Protein AF-A0A7X7FY26-F1 (afdb_monomer)

Mean predicted aligned error: 3.03 Å

Solvent-accessible surface area (backbone atoms only — not comparable to full-atom values): 7626 Å² total; per-residue (Å²): 130,62,66,67,62,52,42,50,53,33,51,51,43,35,73,77,36,63,68,44,32,18,49,32,25,47,51,39,15,57,48,26,51,77,70,67,38,52,72,59,16,40,51,24,33,54,56,23,64,76,35,65,81,31,88,82,67,76,46,66,42,54,42,38,40,52,41,12,52,50,28,45,75,69,67,39,52,69,60,13,47,55,31,23,56,45,19,40,68,77,30,62,89,44,52,75,45,24,41,54,28,31,52,50,46,14,50,55,26,48,76,64,68,37,54,70,60,14,43,53,26,22,46,58,36,36,76,64,74,47,82,64,14,58,59,23,47,55,48,45,55,51,47,68,76,53,67,94,117

Nearest PDB st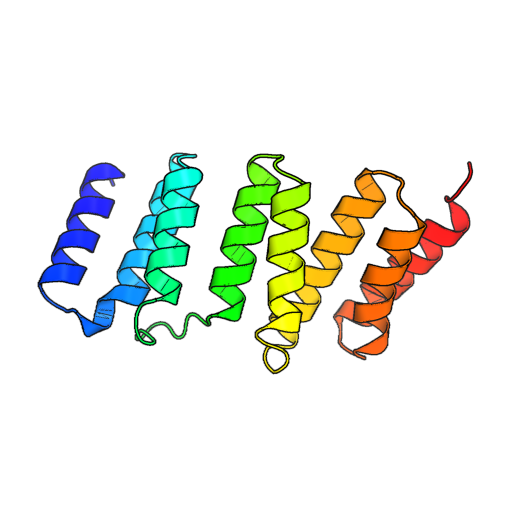ructures (foldseek):
  4i1a-assembly3_B  TM=7.927E-01  e=1.557E-03  Bacillus subtilis subsp. subtilis str. 168
  4i1a-assembly3_A  TM=7.234E-01  e=2.671E-03  Bacillus subtilis subsp. subtilis str. 168
  7dhg-assembly1_C  TM=7.514E-01  e=2.947E-03  Homo sapiens
  7kdt-assembly1_A  TM=7.807E-01  e=6.462E-03  Homo sapiens
  7x9r-assembly1_A  TM=5.268E-01  e=6.462E-03  Listeria monocytogenes

Foldseek 3Di:
DDLVVLLVVLVVCCVVPVLCQLVSLQVNLVSCVVVLVLVSNLVSLVVSLVGDDHPVRQDNLNSLLVNLVSCVVVVVLVSSLVSLVCNCVVCVVPVVSVLVSLCVQLVSCVVVLVLVRNLVSLVVNLVVPDPCVVVSVVVNVVSVVPNPD

Structure (mmCIF, N/CA/C/O backbone):
data_AF-A0A7X7FY26-F1
#
_entry.id   AF-A0A7X7FY26-F1
#
loop_
_atom_site.group_PDB
_atom_site.id
_atom_site.type_symbol
_atom_site.label_atom_id
_atom_site.label_alt_id
_atom_site.label_comp_id
_atom_site.label_asym_id
_atom_site.label_entity_id
_atom_site.label_seq_id
_atom_site.pdbx_PDB_ins_code
_atom_site.Cartn_x
_atom_site.Cartn_y
_atom_site.Cartn_z
_atom_site.occupancy
_atom_site.B_iso_or_equiv
_atom_site.auth_seq_id
_atom_site.auth_comp_id
_atom_site.auth_asym_id
_atom_site.auth_atom_id
_atom_site.pdbx_PDB_model_num
ATOM 1 N N . MET A 1 1 ? 16.889 14.647 -13.713 1.00 65.12 1 MET A N 1
ATOM 2 C CA . MET A 1 1 ? 16.853 13.503 -14.646 1.00 65.12 1 MET A CA 1
ATOM 3 C C . MET A 1 1 ? 15.467 13.476 -15.256 1.00 65.12 1 MET A C 1
ATOM 5 O O . MET A 1 1 ? 14.501 13.576 -14.515 1.00 65.12 1 MET A O 1
ATOM 9 N N . ASP A 1 2 ? 15.408 13.437 -16.577 1.00 92.44 2 ASP A N 1
ATOM 10 C CA . ASP A 1 2 ? 14.188 13.354 -17.381 1.00 92.44 2 ASP A CA 1
ATOM 11 C C . ASP A 1 2 ? 13.447 12.021 -17.086 1.00 92.44 2 ASP A C 1
ATOM 13 O O . ASP A 1 2 ? 14.098 10.969 -17.170 1.00 92.44 2 ASP A O 1
ATOM 17 N N . PRO A 1 3 ? 12.171 12.030 -16.637 1.00 93.94 3 PRO A N 1
ATOM 18 C CA . PRO A 1 3 ? 11.437 10.821 -16.244 1.00 93.94 3 PRO A CA 1
ATOM 19 C C . PRO A 1 3 ? 11.380 9.755 -17.343 1.00 93.94 3 PRO A C 1
ATOM 21 O O . PRO A 1 3 ? 11.567 8.570 -17.064 1.00 93.94 3 PRO A O 1
ATOM 24 N N . GLU A 1 4 ? 11.202 10.172 -18.590 1.00 94.19 4 GLU A N 1
ATOM 25 C CA . GLU A 1 4 ? 11.127 9.310 -19.762 1.00 94.19 4 GLU A CA 1
ATOM 26 C C . GLU A 1 4 ? 12.461 8.591 -19.993 1.00 94.19 4 GLU A C 1
ATOM 28 O O . GLU A 1 4 ? 12.490 7.366 -20.140 1.00 94.19 4 GLU A O 1
ATOM 33 N N . LYS A 1 5 ? 13.583 9.318 -19.896 1.00 96.38 5 LYS A N 1
ATOM 34 C CA . LYS A 1 5 ? 14.933 8.725 -19.978 1.00 96.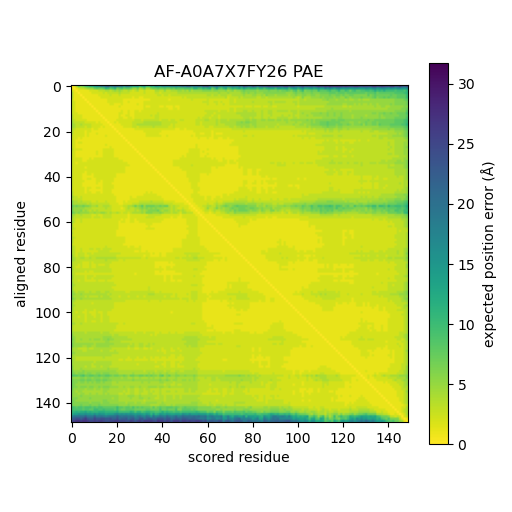38 5 LYS A CA 1
ATOM 35 C C . LYS A 1 5 ? 15.206 7.759 -18.829 1.00 96.38 5 LYS A C 1
ATOM 37 O O . LYS A 1 5 ? 15.883 6.747 -19.015 1.00 96.38 5 LYS A O 1
ATOM 42 N N . ALA A 1 6 ? 14.691 8.047 -17.631 1.00 96.62 6 ALA A N 1
ATOM 43 C CA . ALA A 1 6 ? 14.822 7.138 -16.495 1.00 96.62 6 ALA A CA 1
ATOM 44 C C . ALA A 1 6 ? 14.073 5.819 -16.750 1.00 96.62 6 ALA A C 1
ATOM 46 O O . ALA A 1 6 ? 14.628 4.745 -16.517 1.00 96.62 6 ALA A O 1
ATOM 47 N N . ILE A 1 7 ? 12.845 5.886 -17.273 1.00 97.94 7 ILE A N 1
ATOM 48 C CA . ILE A 1 7 ? 12.058 4.700 -17.641 1.00 97.94 7 ILE A CA 1
ATOM 49 C C . ILE A 1 7 ? 12.768 3.898 -18.736 1.00 97.94 7 ILE A C 1
ATOM 51 O O . ILE A 1 7 ? 12.880 2.679 -18.614 1.00 97.94 7 ILE A O 1
ATOM 55 N N . GLU A 1 8 ? 13.284 4.559 -19.772 1.00 97.56 8 GLU A N 1
ATOM 56 C CA . GLU A 1 8 ? 14.052 3.906 -20.838 1.00 97.56 8 GLU A CA 1
ATOM 57 C C . GLU A 1 8 ? 15.293 3.189 -20.286 1.00 97.56 8 GLU A C 1
ATOM 59 O O . GLU A 1 8 ? 15.529 2.020 -20.591 1.00 97.56 8 GLU A O 1
ATOM 64 N N . THR A 1 9 ? 16.027 3.839 -19.380 1.00 97.94 9 THR A N 1
ATOM 65 C CA . THR A 1 9 ? 17.191 3.241 -18.710 1.00 97.94 9 THR A CA 1
ATOM 66 C C . THR A 1 9 ? 16.807 1.962 -17.961 1.00 97.94 9 THR A C 1
ATOM 68 O O . THR A 1 9 ? 17.481 0.941 -18.092 1.00 97.94 9 THR A O 1
ATOM 71 N N . TYR A 1 10 ? 15.699 1.972 -17.212 1.00 98.00 10 TYR A N 1
ATOM 72 C CA . TYR A 1 10 ? 15.231 0.775 -16.509 1.00 98.00 10 TYR A CA 1
ATOM 73 C C . TYR A 1 10 ? 14.727 -0.317 -17.454 1.00 98.00 10 TYR A C 1
ATOM 75 O O . TYR A 1 10 ? 14.956 -1.493 -17.182 1.00 98.00 10 TYR A O 1
ATOM 83 N N . ARG A 1 11 ? 14.110 0.033 -18.587 1.00 97.75 11 ARG A N 1
ATOM 84 C CA . ARG A 1 11 ? 13.736 -0.948 -19.621 1.00 97.75 11 ARG A CA 1
ATOM 85 C C . ARG A 1 11 ? 14.963 -1.626 -20.231 1.00 97.75 11 ARG A C 1
ATOM 87 O O . ARG A 1 11 ? 14.952 -2.844 -20.393 1.00 97.75 11 ARG A O 1
ATOM 94 N N . ASN A 1 12 ? 16.036 -0.876 -20.474 1.00 97.88 12 ASN A N 1
ATOM 95 C CA . ASN A 1 12 ? 17.303 -1.437 -20.945 1.00 97.88 12 ASN A CA 1
ATOM 96 C C . ASN A 1 12 ? 17.933 -2.371 -19.899 1.00 97.88 12 ASN A C 1
ATOM 98 O O . ASN A 1 12 ? 18.430 -3.436 -20.258 1.00 97.88 12 ASN A O 1
ATOM 102 N N . ILE A 1 13 ? 17.840 -2.035 -18.605 1.00 96.62 13 ILE A N 1
ATOM 103 C CA . ILE A 1 13 ? 18.267 -2.929 -17.514 1.00 96.62 13 ILE A CA 1
ATOM 104 C C . ILE A 1 13 ? 17.454 -4.228 -17.516 1.00 96.62 13 ILE A C 1
ATOM 106 O O . ILE A 1 13 ? 18.038 -5.296 -17.388 1.00 96.62 13 ILE A O 1
ATOM 110 N N . ILE A 1 14 ? 16.132 -4.162 -17.700 1.00 97.06 14 ILE A N 1
ATOM 111 C CA . ILE A 1 14 ? 15.282 -5.363 -17.781 1.00 97.06 14 ILE A CA 1
ATOM 112 C C . ILE A 1 14 ? 15.708 -6.264 -18.949 1.00 97.06 14 ILE A C 1
ATOM 114 O O . ILE A 1 14 ? 15.703 -7.485 -18.804 1.00 97.06 14 ILE A O 1
ATOM 118 N N . ALA A 1 15 ? 16.058 -5.673 -20.095 1.00 97.00 15 ALA A N 1
ATOM 119 C CA . ALA A 1 15 ? 16.488 -6.414 -21.278 1.00 97.00 15 ALA A CA 1
ATOM 120 C C . ALA A 1 15 ? 17.877 -7.053 -21.104 1.00 97.00 15 ALA A C 1
ATOM 122 O O . ALA A 1 15 ? 18.076 -8.195 -21.509 1.00 97.00 15 ALA A O 1
ATOM 123 N N . ALA A 1 16 ? 18.823 -6.332 -20.496 1.00 97.56 16 ALA A N 1
ATOM 124 C CA . ALA A 1 16 ? 20.197 -6.798 -20.303 1.00 97.56 16 ALA A CA 1
ATOM 125 C C . ALA A 1 16 ? 20.363 -7.744 -19.099 1.00 97.56 16 ALA A C 1
ATOM 127 O O . ALA A 1 16 ? 21.201 -8.641 -19.134 1.00 97.56 16 ALA A O 1
ATOM 128 N N . SER A 1 17 ? 19.560 -7.551 -18.050 1.00 96.31 17 SER A N 1
ATOM 129 C CA . SER A 1 17 ? 19.672 -8.251 -16.766 1.00 96.31 17 SER A CA 1
ATOM 130 C C . SER A 1 17 ? 18.288 -8.688 -16.262 1.00 96.31 17 SER A C 1
ATOM 132 O O . SER A 1 17 ? 17.715 -8.035 -15.382 1.00 96.31 17 SER A O 1
ATOM 134 N N . PRO A 1 18 ? 17.724 -9.799 -16.777 1.00 94.00 18 PRO A N 1
ATOM 135 C CA . PRO A 1 18 ? 16.389 -10.275 -16.401 1.00 94.00 18 PRO A CA 1
ATOM 136 C C . PRO A 1 18 ? 16.192 -10.526 -14.897 1.00 94.00 18 PRO A C 1
ATOM 138 O O . PRO A 1 18 ? 15.076 -10.399 -14.398 1.00 94.00 18 PRO A O 1
ATOM 141 N N . GLN A 1 19 ? 17.257 -10.831 -14.153 1.00 94.38 19 GLN A N 1
ATOM 142 C CA . GLN A 1 19 ? 17.232 -10.987 -12.695 1.00 94.38 19 GLN A CA 1
ATOM 143 C C . GLN A 1 19 ? 16.914 -9.678 -11.954 1.00 94.38 19 GLN A C 1
ATOM 145 O O . GLN A 1 19 ? 16.303 -9.699 -10.891 1.00 94.38 19 GLN A O 1
ATOM 150 N N . LEU A 1 20 ? 17.240 -8.526 -12.550 1.00 96.56 20 LEU A N 1
ATOM 151 C CA . LEU A 1 20 ? 16.919 -7.203 -12.007 1.00 96.56 20 LEU A CA 1
ATOM 152 C C . LEU A 1 20 ? 15.512 -6.737 -12.396 1.00 96.56 20 LEU A C 1
ATOM 154 O O . LEU A 1 20 ? 15.127 -5.606 -12.087 1.00 96.56 20 LEU A O 1
ATOM 158 N N . ARG A 1 21 ? 14.726 -7.579 -13.083 1.00 97.69 21 ARG A N 1
ATOM 159 C CA . ARG A 1 21 ? 13.425 -7.192 -13.634 1.00 97.69 21 ARG A CA 1
ATOM 160 C C . ARG A 1 21 ? 12.493 -6.621 -12.573 1.00 97.69 21 ARG A C 1
ATOM 162 O O . ARG A 1 21 ? 11.928 -5.553 -12.795 1.00 97.69 21 ARG A O 1
ATOM 169 N N . ARG A 1 22 ? 12.357 -7.289 -11.422 1.00 98.12 22 ARG A N 1
ATOM 170 C CA . ARG A 1 22 ? 11.507 -6.802 -10.325 1.00 98.12 22 ARG A CA 1
ATOM 171 C C . ARG A 1 22 ? 11.967 -5.431 -9.831 1.00 98.12 22 ARG A C 1
ATOM 173 O O . ARG A 1 22 ? 11.156 -4.514 -9.743 1.00 98.12 22 ARG A O 1
ATOM 180 N N . ASP A 1 23 ? 13.258 -5.271 -9.555 1.00 97.88 23 ASP A N 1
ATOM 181 C CA . ASP A 1 23 ? 13.809 -4.026 -9.010 1.00 97.88 23 ASP A CA 1
ATOM 182 C C . ASP A 1 23 ? 13.659 -2.858 -9.991 1.00 97.88 23 ASP A C 1
ATOM 184 O O . ASP A 1 23 ? 13.311 -1.740 -9.605 1.00 97.88 23 ASP A O 1
ATOM 188 N N . ALA A 1 24 ? 13.889 -3.117 -11.279 1.00 98.25 24 ALA A N 1
ATOM 189 C CA . ALA A 1 24 ? 13.700 -2.138 -12.337 1.00 98.25 24 ALA A CA 1
ATOM 190 C C . ALA A 1 24 ? 12.221 -1.742 -12.481 1.00 98.25 24 ALA A C 1
ATOM 192 O O . ALA A 1 24 ? 11.924 -0.551 -12.567 1.00 98.25 24 ALA A O 1
ATOM 193 N N . LEU A 1 25 ? 11.288 -2.699 -12.426 1.00 98.69 25 LEU A N 1
ATOM 194 C CA . LEU A 1 25 ? 9.846 -2.427 -12.465 1.00 98.69 25 LEU A CA 1
ATOM 195 C C . LEU A 1 25 ? 9.376 -1.608 -11.254 1.00 98.69 25 LEU A C 1
ATOM 197 O O . LEU A 1 25 ? 8.641 -0.638 -11.425 1.00 98.69 25 LEU A O 1
ATOM 201 N N . VAL A 1 26 ? 9.879 -1.896 -10.048 1.00 98.56 26 VAL A N 1
ATOM 202 C CA . VAL A 1 26 ? 9.629 -1.065 -8.854 1.00 98.56 26 VAL A CA 1
ATOM 203 C C . VAL A 1 26 ? 10.096 0.373 -9.076 1.00 98.56 26 VAL A C 1
ATOM 205 O O . VAL A 1 26 ? 9.402 1.327 -8.717 1.00 98.56 26 VAL A O 1
ATOM 208 N N . ARG A 1 27 ? 11.280 0.560 -9.671 1.00 98.38 27 ARG A N 1
ATOM 209 C CA . ARG A 1 27 ? 11.811 1.898 -9.965 1.00 98.38 27 ARG A CA 1
ATOM 210 C C . ARG A 1 27 ? 10.994 2.615 -11.038 1.00 98.38 27 ARG A C 1
ATOM 212 O O . ARG A 1 27 ? 10.760 3.812 -10.886 1.00 98.38 27 ARG A O 1
ATOM 219 N N . ILE A 1 28 ? 10.516 1.902 -12.058 1.00 98.56 28 ILE A N 1
ATOM 220 C CA . ILE A 1 28 ? 9.586 2.432 -13.066 1.00 98.56 28 ILE A CA 1
ATOM 221 C C . ILE A 1 28 ? 8.283 2.897 -12.401 1.00 98.56 28 ILE A C 1
ATOM 223 O O . ILE A 1 28 ? 7.880 4.038 -12.623 1.00 98.56 28 ILE A O 1
ATOM 227 N N . GLY A 1 29 ? 7.682 2.090 -11.519 1.00 98.50 29 GLY A N 1
ATOM 228 C CA . GLY A 1 29 ? 6.482 2.479 -10.767 1.00 98.50 29 GLY A CA 1
ATOM 229 C C . GLY A 1 29 ? 6.685 3.771 -9.968 1.00 98.50 29 GLY A C 1
ATOM 230 O O . GLY A 1 29 ? 5.913 4.720 -10.100 1.00 98.50 29 GLY A O 1
ATOM 231 N N . LYS A 1 30 ? 7.813 3.891 -9.253 1.00 98.38 30 LYS A N 1
ATOM 232 C CA . LYS A 1 30 ? 8.187 5.123 -8.529 1.00 98.38 30 LYS A CA 1
ATOM 233 C C . LYS A 1 30 ? 8.379 6.333 -9.450 1.00 98.38 30 LYS A C 1
ATOM 235 O O . LYS A 1 30 ? 8.095 7.461 -9.042 1.00 98.38 30 LYS A O 1
ATOM 240 N N . VAL A 1 31 ? 8.882 6.140 -10.673 1.00 98.44 31 VAL A N 1
ATOM 241 C CA . VAL A 1 31 ? 8.992 7.225 -11.663 1.00 98.44 31 VAL A CA 1
ATOM 242 C C . VAL A 1 31 ? 7.597 7.661 -12.113 1.00 98.44 31 VAL A C 1
ATOM 244 O O . VAL A 1 31 ? 7.306 8.855 -12.045 1.00 98.44 31 VAL A O 1
ATOM 247 N N . HIS A 1 32 ? 6.720 6.717 -12.467 1.00 98.62 32 HIS A N 1
ATOM 248 C CA . HIS A 1 32 ? 5.335 7.003 -12.848 1.00 98.62 32 HIS A CA 1
ATOM 249 C C . HIS A 1 32 ? 4.552 7.714 -11.741 1.00 98.62 32 HIS A C 1
ATOM 251 O O . HIS A 1 32 ? 3.851 8.686 -12.026 1.00 98.62 32 HIS A O 1
ATOM 257 N N . ARG A 1 33 ? 4.762 7.343 -10.472 1.00 98.19 33 ARG A N 1
ATOM 258 C CA . ARG A 1 33 ? 4.181 8.044 -9.319 1.00 98.19 33 ARG A CA 1
ATOM 259 C C . ARG A 1 33 ? 4.534 9.529 -9.291 1.00 98.19 33 ARG A C 1
ATOM 261 O O . ARG A 1 33 ? 3.663 10.373 -9.094 1.00 98.19 33 ARG A O 1
ATOM 268 N N . ARG A 1 34 ? 5.809 9.874 -9.517 1.00 97.62 34 ARG A N 1
ATOM 269 C CA . ARG A 1 34 ? 6.265 11.280 -9.563 1.00 97.62 34 ARG A CA 1
ATOM 270 C C . ARG A 1 34 ? 5.647 12.052 -10.725 1.00 97.62 34 ARG A C 1
ATOM 272 O O . ARG A 1 34 ? 5.441 13.254 -10.606 1.00 97.62 34 ARG A O 1
ATOM 279 N N . MET A 1 35 ? 5.334 11.358 -11.815 1.00 97.75 35 MET A N 1
ATOM 280 C CA . MET A 1 35 ? 4.624 11.912 -12.969 1.00 97.75 35 MET A CA 1
ATOM 281 C C . MET A 1 35 ? 3.100 11.956 -12.772 1.00 97.75 35 MET A C 1
ATOM 283 O O . MET A 1 35 ? 2.402 12.456 -13.647 1.00 97.75 35 MET A O 1
ATOM 287 N N . LYS A 1 36 ? 2.573 11.428 -11.654 1.00 97.94 36 LYS A N 1
ATOM 288 C CA . LYS A 1 36 ? 1.135 11.209 -11.409 1.00 97.94 36 LYS A CA 1
ATOM 289 C C . LYS A 1 36 ? 0.463 10.297 -12.450 1.00 97.94 36 LYS A C 1
ATOM 291 O O . LYS A 1 36 ? -0.749 10.343 -12.636 1.00 97.94 36 LYS A O 1
ATOM 296 N N . ALA A 1 37 ? 1.245 9.451 -13.121 1.00 98.56 37 ALA A N 1
ATOM 297 C CA . ALA A 1 37 ? 0.768 8.461 -14.081 1.00 98.56 37 ALA A CA 1
ATOM 298 C C . ALA A 1 37 ? 0.358 7.175 -13.342 1.00 98.56 37 ALA A C 1
ATOM 300 O O . ALA A 1 37 ? 1.039 6.154 -13.419 1.00 98.56 37 ALA A O 1
ATOM 301 N N . TYR A 1 38 ? -0.725 7.251 -12.569 1.00 98.69 38 TYR A N 1
ATOM 302 C CA . TYR A 1 38 ? -1.084 6.229 -11.580 1.00 98.69 38 TYR A CA 1
ATOM 303 C C . TYR A 1 38 ? -1.446 4.863 -12.181 1.00 98.69 38 TYR A C 1
ATOM 305 O O . TYR A 1 38 ? -1.031 3.840 -11.643 1.00 98.69 38 TYR A O 1
ATOM 313 N N . ASP A 1 39 ? -2.116 4.818 -13.335 1.00 98.75 39 ASP A N 1
ATOM 314 C CA . ASP A 1 39 ? -2.396 3.544 -14.016 1.00 98.75 39 ASP A CA 1
ATOM 315 C C . ASP A 1 39 ? -1.101 2.830 -14.442 1.00 98.75 39 ASP A C 1
ATOM 317 O O . ASP A 1 39 ? -0.964 1.614 -14.306 1.00 98.75 39 ASP A O 1
ATOM 321 N N . ALA A 1 40 ? -0.108 3.595 -14.907 1.00 98.75 40 ALA A N 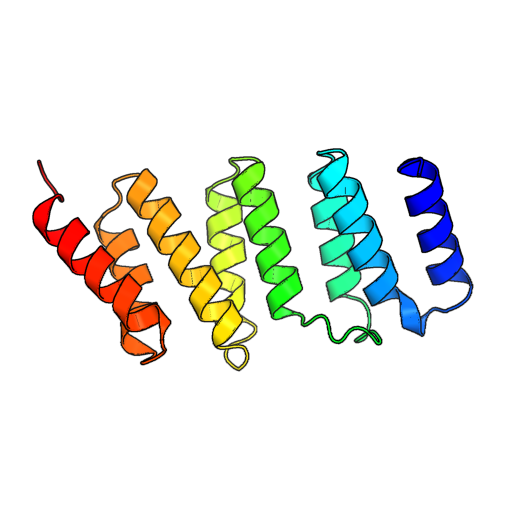1
ATOM 322 C CA . ALA A 1 40 ? 1.200 3.059 -15.275 1.00 98.75 40 ALA A CA 1
ATOM 323 C C . ALA A 1 40 ? 2.032 2.658 -14.043 1.00 98.75 40 ALA A C 1
ATOM 325 O O . ALA A 1 40 ? 2.798 1.696 -14.108 1.00 98.75 40 ALA A O 1
ATOM 326 N N . GLU A 1 41 ? 1.868 3.357 -12.914 1.00 98.75 41 GLU A N 1
ATOM 327 C CA . GLU A 1 41 ? 2.440 2.953 -11.625 1.00 98.75 41 GLU A CA 1
ATOM 328 C C . GLU A 1 41 ? 1.887 1.592 -11.182 1.00 98.75 41 GLU A C 1
ATOM 330 O O . GLU A 1 41 ? 2.675 0.681 -10.918 1.00 98.75 41 GLU A O 1
ATOM 335 N N . IL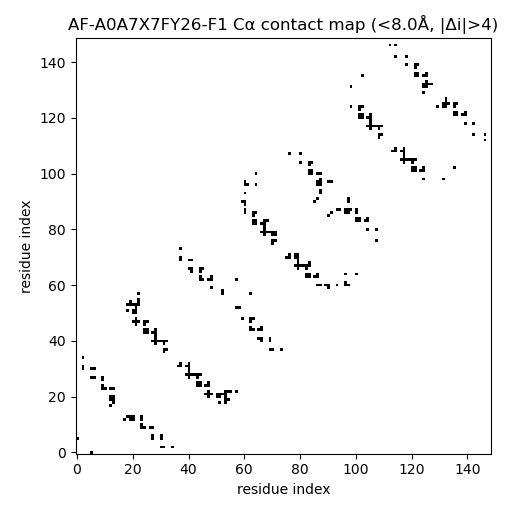E A 1 42 ? 0.558 1.432 -11.162 1.00 98.88 42 ILE A N 1
ATOM 336 C CA . ILE A 1 42 ? -0.101 0.167 -10.801 1.00 98.88 42 ILE A CA 1
ATOM 337 C C . ILE A 1 42 ? 0.393 -0.951 -11.710 1.00 98.88 42 ILE A C 1
ATOM 339 O O . ILE A 1 42 ? 0.849 -1.981 -11.215 1.00 98.88 42 ILE A O 1
ATOM 343 N N . LYS A 1 43 ? 0.396 -0.725 -13.030 1.00 98.81 43 LYS A N 1
ATOM 344 C CA . LYS A 1 43 ? 0.848 -1.734 -13.991 1.00 98.81 43 LYS A CA 1
ATOM 345 C C . LYS A 1 43 ? 2.295 -2.167 -13.745 1.00 98.81 43 LYS A C 1
ATOM 347 O O . LYS A 1 43 ? 2.603 -3.355 -13.810 1.00 98.81 43 LYS A O 1
ATOM 352 N N . ALA A 1 44 ? 3.181 -1.228 -13.415 1.00 98.81 44 ALA A N 1
ATOM 353 C CA . ALA A 1 44 ? 4.571 -1.541 -13.099 1.00 98.81 44 ALA A CA 1
ATOM 354 C C . ALA A 1 44 ? 4.705 -2.393 -11.823 1.00 98.81 44 ALA A C 1
ATOM 356 O O . ALA A 1 44 ? 5.516 -3.320 -11.796 1.00 98.81 44 ALA A O 1
ATOM 357 N N . TYR A 1 45 ? 3.913 -2.124 -10.780 1.00 98.81 45 TYR A N 1
ATOM 358 C CA . TYR A 1 45 ? 3.915 -2.944 -9.563 1.00 98.81 45 TYR A CA 1
ATOM 359 C C . TYR A 1 45 ? 3.262 -4.318 -9.768 1.00 98.81 45 TYR A C 1
ATOM 361 O O . TYR A 1 45 ? 3.761 -5.305 -9.228 1.00 98.81 45 TYR A O 1
ATOM 369 N N . GLU A 1 46 ? 2.209 -4.416 -10.582 1.00 98.75 46 GLU A N 1
ATOM 370 C CA . GLU A 1 46 ? 1.614 -5.697 -10.986 1.00 98.75 46 GLU A CA 1
ATOM 371 C C . GLU A 1 46 ? 2.619 -6.556 -11.758 1.00 98.75 46 GLU A C 1
ATOM 373 O O . GLU A 1 46 ? 2.816 -7.728 -11.436 1.00 98.75 46 GLU A O 1
ATOM 378 N N . ASP A 1 47 ? 3.322 -5.971 -12.727 1.00 98.56 47 ASP A N 1
ATOM 379 C CA . ASP A 1 47 ? 4.360 -6.678 -13.477 1.00 98.56 47 ASP A CA 1
ATOM 380 C C . ASP A 1 47 ? 5.538 -7.074 -12.562 1.00 98.56 47 ASP A C 1
ATOM 382 O O . ASP A 1 47 ? 6.144 -8.131 -12.754 1.00 98.56 47 ASP A O 1
ATOM 386 N N . ALA A 1 48 ? 5.854 -6.268 -11.538 1.00 98.56 48 ALA A N 1
ATOM 387 C CA . ALA A 1 48 ? 6.871 -6.594 -10.535 1.00 98.56 48 ALA A CA 1
ATOM 388 C C . ALA A 1 48 ? 6.455 -7.773 -9.637 1.00 98.56 48 ALA A C 1
ATOM 390 O O . ALA A 1 48 ? 7.306 -8.589 -9.276 1.00 98.56 48 ALA A O 1
ATOM 391 N N . LEU A 1 49 ? 5.163 -7.895 -9.306 1.00 97.75 49 LEU A N 1
ATOM 392 C CA . LEU A 1 49 ? 4.608 -9.034 -8.563 1.00 97.75 49 LEU A CA 1
ATOM 393 C C . LEU A 1 49 ? 4.734 -10.347 -9.342 1.00 97.75 49 LEU A C 1
ATOM 395 O O . LEU A 1 49 ? 4.975 -11.387 -8.733 1.00 97.75 49 LEU A O 1
ATOM 399 N N . GLN A 1 50 ? 4.607 -10.292 -10.672 1.00 97.56 50 GLN A N 1
ATOM 400 C CA . GLN A 1 50 ? 4.773 -11.453 -11.556 1.00 97.56 50 GLN A CA 1
ATOM 401 C C . GLN A 1 50 ? 6.244 -11.810 -11.822 1.00 97.56 50 GLN A C 1
ATOM 403 O O . GLN A 1 50 ? 6.541 -12.895 -12.318 1.00 97.56 50 GLN A O 1
ATOM 408 N N . ALA A 1 51 ? 7.183 -10.911 -11.513 1.00 97.00 51 ALA A N 1
ATOM 409 C CA . ALA A 1 51 ? 8.608 -11.175 -11.655 1.00 97.00 51 ALA A CA 1
ATOM 410 C C . ALA A 1 51 ? 9.155 -11.954 -10.440 1.00 97.00 51 ALA A C 1
ATOM 412 O O . ALA A 1 51 ? 8.687 -11.739 -9.314 1.00 97.00 51 ALA A O 1
ATOM 413 N N . PRO A 1 52 ? 10.190 -12.800 -10.623 1.00 95.25 52 PRO A N 1
ATOM 414 C CA . PRO A 1 52 ? 10.925 -13.393 -9.507 1.00 95.25 52 PRO A CA 1
ATOM 415 C C . PRO A 1 52 ? 11.434 -12.326 -8.522 1.00 95.25 52 PRO A C 1
ATOM 417 O O . PRO A 1 52 ? 11.609 -11.169 -8.921 1.00 95.25 52 PRO A O 1
ATOM 420 N N . PRO A 1 53 ? 11.679 -12.678 -7.247 1.00 93.94 53 PRO A N 1
ATOM 421 C CA . PRO A 1 53 ? 12.330 -11.780 -6.298 1.00 93.94 53 PRO A CA 1
ATOM 422 C C . PRO A 1 53 ? 13.610 -11.170 -6.883 1.00 93.94 53 PRO A C 1
ATOM 424 O O . PRO A 1 53 ? 14.430 -11.881 -7.458 1.00 93.94 53 PRO A O 1
ATOM 427 N N . GLY A 1 54 ? 13.737 -9.849 -6.755 1.00 90.75 54 GLY A N 1
ATOM 428 C CA . GLY A 1 54 ? 14.925 -9.097 -7.153 1.00 90.75 54 GLY A CA 1
ATOM 429 C C . GLY A 1 54 ? 15.942 -9.019 -6.018 1.00 90.75 54 GLY A C 1
ATOM 430 O O . GLY A 1 54 ? 15.770 -9.620 -4.957 1.00 90.75 54 GLY A O 1
ATOM 431 N N . GLU A 1 55 ? 16.983 -8.223 -6.216 1.00 93.69 55 GLU A N 1
ATOM 432 C CA . GLU A 1 55 ? 18.091 -8.074 -5.271 1.00 93.69 55 GLU A CA 1
ATOM 433 C C . GLU A 1 55 ? 17.768 -7.090 -4.139 1.00 93.69 55 GLU A C 1
ATOM 435 O O . GLU A 1 55 ? 18.374 -7.144 -3.072 1.00 93.69 55 GLU A O 1
ATOM 440 N N . THR A 1 56 ? 16.791 -6.196 -4.332 1.00 92.00 56 THR A N 1
ATOM 441 C CA . THR A 1 56 ? 16.470 -5.148 -3.343 1.00 92.00 56 THR A CA 1
ATOM 442 C C . THR A 1 56 ? 15.617 -5.631 -2.167 1.00 92.00 56 THR A C 1
ATOM 444 O O . THR A 1 56 ? 15.360 -4.859 -1.244 1.00 92.00 56 THR A O 1
ATOM 447 N N . GLY A 1 57 ? 15.156 -6.885 -2.187 1.00 93.12 57 GLY A N 1
ATOM 448 C CA . GLY A 1 57 ? 14.334 -7.459 -1.117 1.00 93.12 57 GLY A CA 1
ATOM 449 C C . GLY A 1 57 ? 12.888 -6.950 -1.068 1.00 93.12 57 GLY A C 1
ATOM 450 O O . GLY A 1 57 ? 12.193 -7.219 -0.089 1.00 93.12 57 GLY A O 1
ATOM 451 N N . VAL A 1 58 ? 12.413 -6.246 -2.107 1.00 96.50 58 VAL A N 1
ATOM 452 C CA . VAL A 1 58 ? 11.014 -5.794 -2.194 1.00 96.50 58 VAL A CA 1
ATOM 453 C C . VAL A 1 58 ? 10.074 -6.997 -2.167 1.00 96.50 58 VAL A C 1
ATOM 455 O O . VAL A 1 58 ? 10.110 -7.888 -3.030 1.00 96.50 58 VAL A O 1
ATOM 458 N N . LYS A 1 59 ? 9.209 -6.999 -1.155 1.00 97.44 59 LYS A N 1
ATOM 459 C CA . LYS A 1 59 ? 8.300 -8.102 -0.856 1.00 97.44 59 LYS A CA 1
ATOM 460 C C . LYS A 1 59 ? 7.010 -7.996 -1.661 1.00 97.44 59 LYS A C 1
ATOM 462 O O . LYS A 1 59 ? 6.567 -6.910 -2.023 1.00 97.44 59 LYS A O 1
ATOM 467 N N . ASN A 1 60 ? 6.340 -9.126 -1.870 1.00 98.38 60 ASN A N 1
ATOM 468 C CA . ASN A 1 60 ? 5.046 -9.127 -2.555 1.00 98.38 60 ASN A CA 1
ATOM 469 C C . ASN A 1 60 ? 3.971 -8.356 -1.758 1.00 98.38 60 ASN A C 1
ATOM 471 O O . ASN A 1 60 ? 3.162 -7.648 -2.349 1.00 98.38 60 ASN A O 1
ATOM 475 N N . ALA A 1 61 ? 4.008 -8.424 -0.421 1.00 98.56 61 ALA A N 1
ATOM 476 C CA . ALA A 1 61 ? 3.111 -7.654 0.444 1.00 98.56 61 ALA A CA 1
ATOM 477 C C . ALA A 1 61 ? 3.300 -6.134 0.302 1.00 98.56 61 ALA A C 1
ATOM 479 O O . ALA A 1 61 ? 2.319 -5.395 0.296 1.00 98.56 61 ALA A O 1
ATOM 480 N N . GLU A 1 62 ? 4.544 -5.678 0.123 1.00 98.56 62 GLU A N 1
ATOM 481 C CA . GLU A 1 62 ? 4.861 -4.272 -0.149 1.00 98.56 62 GLU A CA 1
ATOM 482 C C . GLU A 1 62 ? 4.280 -3.825 -1.491 1.00 98.56 62 GLU A C 1
ATOM 484 O O . GLU A 1 62 ? 3.593 -2.811 -1.552 1.00 98.56 62 GLU A O 1
ATOM 489 N N . LEU A 1 63 ? 4.499 -4.596 -2.559 1.00 98.69 63 LEU A N 1
ATOM 490 C CA . LEU A 1 63 ? 3.951 -4.284 -3.883 1.00 98.69 63 LEU A CA 1
ATOM 491 C C . LEU A 1 63 ? 2.419 -4.231 -3.869 1.00 98.69 63 LEU A C 1
ATOM 493 O O . LEU A 1 63 ? 1.829 -3.303 -4.417 1.00 98.69 63 LEU A O 1
ATOM 497 N N . GLN A 1 64 ? 1.774 -5.189 -3.199 1.00 98.75 64 GLN A N 1
ATOM 498 C CA . GLN A 1 64 ? 0.320 -5.212 -3.048 1.00 98.75 64 GLN A CA 1
ATOM 499 C C . GLN A 1 64 ? -0.195 -3.997 -2.261 1.00 98.75 64 GLN A C 1
ATOM 501 O O . GLN A 1 64 ? -1.216 -3.417 -2.631 1.00 98.75 64 GLN A O 1
ATOM 506 N N . PHE A 1 65 ? 0.521 -3.585 -1.209 1.00 98.88 65 PHE A N 1
ATOM 507 C CA . PHE A 1 65 ? 0.212 -2.368 -0.461 1.00 98.88 65 PHE A CA 1
ATOM 508 C C . PHE A 1 65 ? 0.375 -1.113 -1.330 1.00 98.88 65 PHE A C 1
ATOM 510 O O . PHE A 1 65 ? -0.484 -0.240 -1.297 1.00 98.88 65 PHE A O 1
ATOM 517 N N . LEU A 1 66 ? 1.439 -1.026 -2.136 1.00 98.81 66 LEU A N 1
ATOM 518 C CA . LEU A 1 66 ? 1.678 0.114 -3.027 1.00 98.81 66 LEU A CA 1
ATOM 519 C C . LEU A 1 66 ? 0.583 0.252 -4.093 1.00 98.81 66 LEU A C 1
ATOM 521 O O . LEU A 1 66 ? 0.153 1.365 -4.369 1.00 98.81 66 LEU A O 1
ATOM 525 N N . ILE A 1 67 ? 0.080 -0.859 -4.638 1.00 98.88 67 ILE A N 1
ATOM 526 C CA . ILE A 1 67 ? -1.076 -0.848 -5.551 1.00 98.88 67 ILE A CA 1
ATOM 527 C C . ILE A 1 67 ? -2.317 -0.269 -4.852 1.00 98.88 67 ILE A C 1
ATOM 529 O O . ILE A 1 67 ? -3.018 0.566 -5.425 1.00 98.88 67 ILE A O 1
ATOM 533 N N . ALA A 1 68 ? -2.581 -0.681 -3.610 1.00 98.81 68 ALA A N 1
ATOM 534 C CA . ALA A 1 68 ? -3.703 -0.170 -2.826 1.00 98.81 68 ALA A CA 1
ATOM 535 C C . ALA A 1 68 ? -3.574 1.330 -2.512 1.00 98.81 68 ALA A C 1
ATOM 537 O O . ALA A 1 68 ? -4.534 2.080 -2.684 1.00 98.81 68 ALA A O 1
ATOM 538 N N . ASP A 1 69 ? -2.376 1.771 -2.127 1.00 98.88 69 ASP A N 1
ATOM 539 C CA . ASP A 1 69 ? -2.053 3.179 -1.889 1.00 98.88 69 ASP A CA 1
ATOM 540 C C . ASP A 1 69 ? -2.225 4.025 -3.158 1.00 98.88 69 ASP A C 1
ATOM 542 O O . ASP A 1 69 ? -2.803 5.111 -3.101 1.00 98.88 69 ASP A O 1
ATOM 546 N N . THR A 1 70 ? -1.829 3.513 -4.327 1.00 98.88 70 THR A N 1
ATOM 547 C CA . THR A 1 70 ? -2.072 4.206 -5.597 1.00 98.88 70 THR A CA 1
ATOM 548 C C . THR A 1 70 ? -3.567 4.331 -5.899 1.00 98.88 70 THR A C 1
ATOM 550 O O . THR A 1 70 ? -4.014 5.422 -6.256 1.00 98.88 70 THR A O 1
ATOM 553 N N . TYR A 1 71 ? -4.372 3.280 -5.691 1.00 98.88 71 TYR A N 1
ATOM 554 C CA . TYR A 1 71 ? -5.832 3.392 -5.822 1.00 98.88 71 TYR A CA 1
ATOM 555 C C . TYR A 1 71 ? -6.430 4.427 -4.864 1.00 98.88 71 TYR A C 1
ATOM 557 O O . TYR A 1 71 ? -7.340 5.166 -5.246 1.00 98.88 71 TYR A O 1
ATOM 565 N N . GLU A 1 72 ? -5.914 4.515 -3.638 1.00 98.69 72 GLU A N 1
ATOM 566 C CA . GLU A 1 72 ? -6.370 5.503 -2.664 1.00 98.69 72 GLU A CA 1
ATOM 567 C C . GLU A 1 72 ? -6.049 6.935 -3.117 1.00 98.69 72 GLU A C 1
ATOM 569 O O . GLU A 1 72 ? -6.911 7.809 -3.053 1.00 98.69 72 GLU A O 1
ATOM 574 N N . ILE A 1 73 ? -4.848 7.170 -3.655 1.00 98.44 73 ILE A N 1
ATOM 575 C CA . ILE A 1 73 ? -4.434 8.469 -4.216 1.00 98.44 73 ILE A CA 1
ATOM 576 C C . ILE A 1 73 ? -5.302 8.877 -5.408 1.00 98.44 73 ILE A C 1
ATOM 578 O O . ILE A 1 73 ? -5.604 10.058 -5.577 1.00 98.44 73 ILE A O 1
ATOM 582 N N . MET A 1 74 ? -5.739 7.908 -6.212 1.00 98.44 74 MET A N 1
ATOM 583 C CA . MET A 1 74 ? -6.687 8.124 -7.308 1.00 98.44 74 MET A CA 1
ATOM 584 C C . MET A 1 74 ? -8.127 8.369 -6.827 1.00 98.44 74 MET A C 1
ATOM 586 O O . MET A 1 74 ? -9.020 8.544 -7.654 1.00 98.44 74 MET A O 1
ATOM 590 N N . ASN A 1 75 ? -8.377 8.357 -5.513 1.00 97.88 75 ASN A N 1
ATOM 591 C CA . ASN A 1 75 ? -9.707 8.420 -4.906 1.00 97.88 75 ASN A CA 1
ATOM 592 C C . ASN A 1 75 ? -10.633 7.260 -5.343 1.00 97.88 75 ASN A C 1
ATOM 594 O O . ASN A 1 75 ? -11.858 7.352 -5.261 1.00 97.88 75 ASN A O 1
ATOM 598 N N . LEU A 1 76 ? -10.055 6.138 -5.789 1.00 98.44 76 LEU A N 1
ATOM 599 C CA . LEU A 1 76 ? -10.767 4.914 -6.168 1.00 98.44 76 LEU A CA 1
ATOM 600 C C . LEU A 1 76 ? -10.928 4.018 -4.940 1.00 98.44 76 LEU A C 1
ATOM 602 O O . LEU A 1 76 ? -10.326 2.952 -4.817 1.00 98.44 76 LEU A O 1
ATOM 606 N N . ARG A 1 77 ? -11.743 4.497 -4.005 1.00 97.25 77 ARG A N 1
ATOM 607 C CA . ARG A 1 77 ? -11.847 3.987 -2.635 1.00 97.25 77 ARG A CA 1
ATOM 608 C C . ARG A 1 77 ? -12.153 2.496 -2.529 1.00 97.25 77 ARG A C 1
ATOM 610 O O . ARG A 1 77 ? -11.477 1.801 -1.779 1.00 97.25 77 ARG A O 1
ATOM 617 N N . ASP A 1 78 ? -13.116 2.003 -3.301 1.00 98.19 78 ASP A N 1
ATOM 618 C CA . ASP A 1 78 ? -13.505 0.589 -3.258 1.00 98.19 78 ASP A CA 1
ATOM 619 C C . ASP A 1 78 ? -12.357 -0.317 -3.721 1.00 98.19 78 ASP A C 1
ATOM 621 O O . ASP A 1 78 ? -12.055 -1.325 -3.082 1.00 98.19 78 ASP A O 1
ATOM 625 N N . LYS A 1 79 ? -11.636 0.099 -4.772 1.00 98.62 79 LYS A N 1
ATOM 626 C CA . LYS A 1 79 ? -10.445 -0.612 -5.257 1.00 98.62 79 LYS A CA 1
ATOM 627 C C . LYS A 1 79 ? -9.302 -0.558 -4.249 1.00 98.62 79 LYS A C 1
ATOM 629 O O . LYS A 1 79 ? -8.607 -1.554 -4.065 1.00 98.62 79 LYS A O 1
ATOM 634 N N . ALA A 1 80 ? -9.116 0.583 -3.584 1.00 98.81 80 ALA A N 1
ATOM 635 C CA . ALA A 1 80 ? -8.114 0.734 -2.536 1.00 98.81 80 ALA A CA 1
ATOM 636 C C . ALA A 1 80 ? -8.394 -0.220 -1.370 1.00 98.81 80 ALA A C 1
ATOM 638 O O . ALA A 1 80 ? -7.507 -0.967 -0.969 1.00 98.81 80 ALA A O 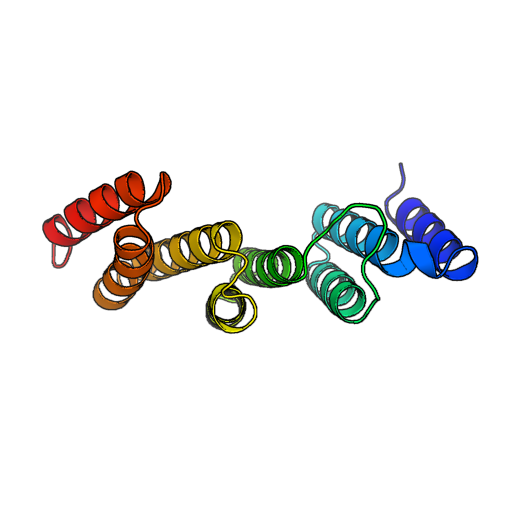1
ATOM 639 N N . LEU A 1 81 ? -9.635 -0.256 -0.872 1.00 98.81 81 LEU A N 1
ATOM 640 C CA . LEU A 1 81 ? -10.054 -1.169 0.193 1.00 98.81 81 LEU A CA 1
ATOM 641 C C . LEU A 1 81 ? -9.837 -2.633 -0.203 1.00 98.81 81 LEU A C 1
ATOM 643 O O . LEU A 1 81 ? -9.205 -3.373 0.549 1.00 98.81 81 LEU A O 1
ATOM 647 N N . GLU A 1 82 ? -10.292 -3.041 -1.392 1.00 98.62 82 GLU A N 1
ATOM 648 C CA . GLU A 1 82 ? -10.077 -4.400 -1.905 1.00 98.62 82 GLU A CA 1
ATOM 649 C C . GLU A 1 82 ? -8.580 -4.753 -1.943 1.00 98.62 82 GLU A C 1
ATOM 651 O O . GLU A 1 82 ? -8.161 -5.808 -1.461 1.00 98.62 82 GLU A O 1
ATOM 656 N N . ALA A 1 83 ? -7.755 -3.855 -2.482 1.00 98.56 83 ALA A N 1
ATOM 657 C CA . ALA A 1 83 ? -6.321 -4.066 -2.608 1.00 98.56 83 ALA A CA 1
ATOM 658 C C . ALA A 1 83 ? -5.595 -4.073 -1.251 1.00 98.56 83 ALA A C 1
ATOM 660 O O . ALA A 1 83 ? -4.672 -4.872 -1.080 1.00 98.56 83 ALA A O 1
ATOM 661 N N . TYR A 1 84 ? -6.014 -3.252 -0.281 1.00 98.88 84 TYR A N 1
ATOM 662 C CA . TYR A 1 84 ? -5.469 -3.281 1.077 1.00 98.88 84 TYR A CA 1
ATOM 663 C C . TYR A 1 84 ? -5.831 -4.585 1.790 1.00 98.88 84 TYR A C 1
ATOM 665 O O . TYR A 1 84 ? -4.951 -5.200 2.386 1.00 98.88 84 TYR A O 1
ATOM 673 N N . PHE A 1 85 ? -7.076 -5.064 1.689 1.00 98.62 85 PHE A N 1
ATOM 674 C CA . PHE A 1 85 ? -7.479 -6.338 2.301 1.00 98.62 85 PHE A CA 1
ATOM 675 C C . PHE A 1 85 ? -6.737 -7.548 1.719 1.00 98.62 85 PHE A C 1
ATOM 677 O O . PHE A 1 85 ? -6.494 -8.519 2.439 1.00 98.62 85 PHE A O 1
ATOM 684 N N . LYS A 1 86 ? -6.300 -7.485 0.454 1.00 98.69 86 LYS A N 1
ATOM 685 C CA . LYS A 1 86 ? -5.442 -8.523 -0.142 1.00 98.69 86 LYS A CA 1
ATOM 686 C C . LYS A 1 86 ? -4.090 -8.662 0.561 1.00 98.69 86 LYS A C 1
ATOM 688 O O . LYS A 1 86 ? -3.535 -9.754 0.535 1.00 98.69 86 LYS A O 1
ATOM 693 N N . VAL A 1 87 ? -3.559 -7.616 1.199 1.00 98.75 87 VAL A N 1
ATOM 694 C CA . VAL A 1 87 ? -2.235 -7.660 1.847 1.00 98.75 87 VAL A CA 1
ATOM 695 C C . VAL A 1 87 ? -2.185 -8.699 2.981 1.00 98.75 87 VAL A C 1
ATOM 697 O O . VAL A 1 87 ? -1.431 -9.663 2.844 1.00 98.75 87 VAL A O 1
ATOM 700 N N . PRO A 1 88 ? -2.983 -8.586 4.064 1.00 98.12 88 PRO A N 1
ATOM 701 C CA . PRO A 1 88 ? -2.985 -9.583 5.135 1.00 98.12 88 PRO A CA 1
ATOM 702 C C . PRO A 1 88 ? -3.594 -10.925 4.704 1.00 98.12 88 PRO A C 1
ATOM 704 O O . PRO A 1 88 ? -3.286 -11.945 5.313 1.00 98.12 88 PRO A O 1
ATOM 707 N N . TYR A 1 89 ? -4.446 -10.944 3.672 1.00 98.31 89 TYR A N 1
ATOM 708 C CA . TYR A 1 89 ? -5.052 -12.176 3.162 1.00 98.31 89 TYR A CA 1
ATOM 709 C C . TYR A 1 89 ? -4.052 -13.050 2.391 1.00 98.31 89 TYR A C 1
ATOM 711 O O . TYR A 1 89 ? -3.965 -14.250 2.635 1.00 98.31 89 TYR A O 1
ATOM 719 N N . LEU A 1 90 ? -3.290 -12.457 1.467 1.00 98.25 90 LEU A N 1
ATOM 720 C CA . LEU A 1 90 ? -2.337 -13.185 0.623 1.00 98.25 90 LEU A CA 1
ATOM 721 C C . LEU A 1 90 ? -0.980 -13.388 1.301 1.00 98.25 90 LEU A C 1
ATOM 723 O O . LEU A 1 90 ? -0.270 -14.336 0.971 1.00 98.25 90 LEU A O 1
ATOM 727 N N . TYR A 1 91 ? -0.606 -12.499 2.223 1.00 98.12 91 TYR A N 1
ATOM 728 C CA . TYR A 1 91 ? 0.712 -12.499 2.857 1.00 98.12 91 TYR A CA 1
ATOM 729 C C . TYR A 1 91 ? 0.604 -12.437 4.389 1.00 98.12 91 TYR A C 1
ATOM 731 O O . TYR A 1 91 ? 1.129 -11.507 5.005 1.00 98.12 91 TYR A O 1
ATOM 739 N N . PRO A 1 92 ? -0.061 -13.414 5.035 1.00 97.44 92 PRO A N 1
ATOM 740 C CA . PRO A 1 92 ? -0.282 -13.400 6.483 1.00 97.44 92 PRO A CA 1
ATOM 741 C C . PRO A 1 92 ? 1.019 -13.432 7.302 1.00 97.44 92 PRO A C 1
ATOM 743 O O . PRO A 1 92 ? 1.039 -12.970 8.437 1.00 97.44 92 PRO A O 1
ATOM 746 N N . GLN A 1 93 ? 2.117 -13.936 6.730 1.00 96.88 93 GLN A N 1
ATOM 747 C CA . GLN A 1 93 ? 3.448 -13.931 7.345 1.00 96.88 93 GLN A CA 1
ATOM 748 C C . GLN A 1 93 ? 4.119 -12.546 7.349 1.00 96.88 93 GLN A C 1
ATOM 750 O O . GLN A 1 93 ? 5.095 -12.331 8.061 1.00 96.88 93 GLN A O 1
ATOM 755 N N . GLU A 1 94 ? 3.625 -11.605 6.541 1.00 97.62 94 GLU A N 1
ATOM 756 C CA . GLU A 1 94 ? 4.158 -10.248 6.412 1.00 97.62 94 GLU A CA 1
ATOM 757 C C . GLU A 1 94 ? 3.399 -9.274 7.320 1.00 97.62 94 GLU A C 1
ATOM 759 O O . GLU A 1 94 ? 2.827 -8.277 6.872 1.00 97.62 94 GLU A O 1
ATOM 764 N N . THR A 1 95 ? 3.406 -9.576 8.622 1.00 97.00 95 THR A N 1
ATOM 765 C CA . THR A 1 95 ? 2.637 -8.893 9.673 1.00 97.00 95 THR A CA 1
ATOM 766 C C . THR A 1 95 ? 2.709 -7.371 9.569 1.00 97.00 95 THR A C 1
ATOM 768 O O . THR A 1 95 ? 1.672 -6.715 9.561 1.00 97.00 95 THR A O 1
ATOM 771 N N . SER A 1 96 ? 3.903 -6.792 9.403 1.00 98.00 96 SER A N 1
ATOM 772 C CA . SER A 1 96 ? 4.085 -5.335 9.317 1.00 98.00 96 SER A CA 1
ATOM 773 C C . SER A 1 96 ? 3.342 -4.695 8.137 1.00 98.00 96 SER A C 1
ATOM 775 O O . SER A 1 96 ? 2.873 -3.564 8.241 1.00 98.00 96 SER A O 1
ATOM 777 N N . TRP A 1 97 ? 3.207 -5.398 7.008 1.00 98.44 97 TRP A N 1
ATOM 778 C CA . TRP A 1 97 ? 2.429 -4.911 5.865 1.00 98.44 97 TRP A CA 1
ATOM 779 C C . TRP A 1 97 ? 0.927 -5.081 6.087 1.00 98.44 97 TRP A C 1
ATOM 781 O O . TRP A 1 97 ? 0.161 -4.185 5.733 1.00 98.44 97 TRP A O 1
ATOM 791 N N . GLY A 1 98 ? 0.511 -6.173 6.735 1.00 98.50 98 GLY A N 1
ATOM 792 C CA . GLY A 1 98 ? -0.874 -6.370 7.170 1.00 98.50 98 GLY A CA 1
ATOM 793 C C . GLY A 1 98 ? -1.347 -5.281 8.138 1.00 98.50 98 GLY A C 1
ATOM 794 O O . GLY A 1 98 ? -2.418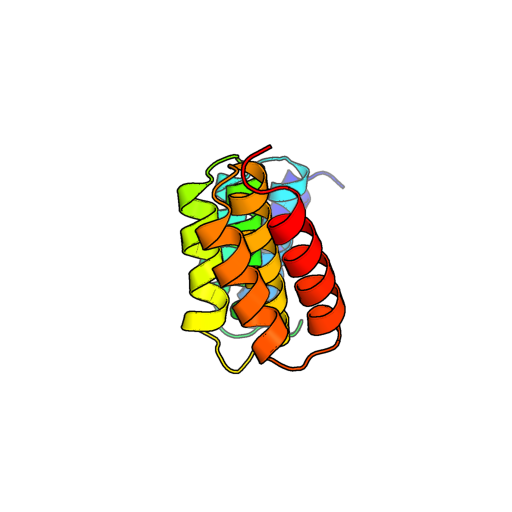 -4.713 7.938 1.00 98.50 98 GLY A O 1
ATOM 795 N N . VAL A 1 99 ? -0.516 -4.921 9.123 1.00 98.62 99 VAL A N 1
ATOM 796 C CA . VAL A 1 99 ? -0.770 -3.815 10.065 1.00 98.62 99 VAL A CA 1
ATOM 797 C C . VAL A 1 99 ? -0.982 -2.505 9.314 1.00 98.62 99 VAL A C 1
ATOM 799 O O . VAL A 1 99 ? -2.021 -1.864 9.471 1.00 98.62 99 VAL A O 1
ATOM 802 N N . LYS A 1 100 ? -0.038 -2.127 8.438 1.00 98.75 100 LYS A N 1
ATOM 803 C CA . LYS A 1 100 ? -0.152 -0.903 7.629 1.00 98.75 100 LYS A CA 1
ATOM 804 C C . LYS A 1 100 ? -1.435 -0.892 6.800 1.00 98.75 100 LYS A C 1
ATOM 806 O O . LYS A 1 100 ? -2.114 0.131 6.754 1.00 98.75 100 LYS A O 1
ATOM 811 N N . ALA A 1 101 ? -1.780 -2.014 6.168 1.00 98.81 101 ALA A N 1
ATOM 812 C CA . ALA A 1 101 ? -2.990 -2.134 5.364 1.00 98.81 101 ALA A CA 1
ATOM 813 C C . ALA A 1 101 ? -4.260 -1.940 6.206 1.00 98.81 101 ALA A C 1
ATOM 815 O O . ALA A 1 101 ? -5.102 -1.120 5.846 1.00 98.81 101 ALA A O 1
ATOM 816 N N . TYR A 1 102 ? -4.382 -2.613 7.355 1.00 98.81 102 TYR A N 1
ATOM 817 C CA . TYR A 1 102 ? -5.546 -2.447 8.230 1.00 98.81 102 TYR A CA 1
ATOM 818 C C . TYR A 1 102 ? -5.666 -1.031 8.804 1.00 98.81 102 TYR A C 1
ATOM 820 O O . TYR A 1 102 ? -6.776 -0.508 8.877 1.00 98.81 102 TYR A O 1
ATOM 828 N N . LEU A 1 103 ? -4.554 -0.364 9.133 1.00 98.75 103 LEU A N 1
ATOM 829 C CA . LEU A 1 103 ? -4.587 1.040 9.555 1.00 98.75 103 LEU A CA 1
ATOM 830 C C . LEU A 1 103 ? -5.121 1.965 8.450 1.00 98.75 103 LEU A C 1
ATOM 832 O O . LEU A 1 103 ? -5.913 2.865 8.743 1.00 98.75 103 LEU A O 1
ATOM 836 N N . ARG A 1 104 ? -4.734 1.738 7.184 1.00 98.75 104 ARG A N 1
ATOM 837 C CA . ARG A 1 104 ? -5.291 2.484 6.040 1.00 98.75 104 ARG A CA 1
ATOM 838 C C . ARG A 1 104 ? -6.772 2.192 5.848 1.00 98.75 104 ARG A C 1
ATOM 840 O O . ARG A 1 104 ? -7.545 3.135 5.735 1.00 98.75 104 ARG A O 1
ATOM 847 N N . VAL A 1 105 ? -7.183 0.926 5.895 1.00 98.81 105 VAL A N 1
ATOM 848 C CA . VAL A 1 105 ? -8.600 0.525 5.828 1.00 98.81 105 VAL A CA 1
ATOM 849 C C . VAL A 1 105 ? -9.420 1.225 6.914 1.00 98.81 105 VAL A C 1
ATOM 851 O O . VAL A 1 105 ? -10.442 1.837 6.605 1.00 98.81 105 VAL A O 1
ATOM 854 N N . GLY A 1 106 ? -8.956 1.190 8.167 1.00 98.25 106 GLY A N 1
ATOM 855 C CA . GLY A 1 106 ? -9.613 1.868 9.283 1.00 98.25 106 GLY A CA 1
ATOM 856 C C . GLY A 1 106 ? -9.762 3.362 9.022 1.00 98.25 106 GLY A C 1
ATOM 857 O O . GLY A 1 106 ? -10.859 3.899 9.154 1.00 98.25 106 GLY A O 1
ATOM 858 N N . LYS A 1 107 ? -8.700 4.016 8.532 1.00 98.12 107 LYS A N 1
ATOM 859 C CA . LYS A 1 107 ? -8.738 5.448 8.216 1.00 98.12 107 LYS A CA 1
ATOM 860 C C . LYS A 1 107 ? -9.680 5.776 7.057 1.00 98.12 107 LYS A C 1
ATOM 862 O O . LYS A 1 107 ? -10.359 6.800 7.094 1.00 98.12 107 LYS A O 1
ATOM 867 N N . ILE A 1 108 ? -9.737 4.925 6.034 1.00 98.31 108 ILE A N 1
ATOM 868 C CA . ILE A 1 108 ? -10.636 5.102 4.891 1.00 98.31 108 ILE A CA 1
ATOM 869 C C . ILE A 1 108 ? -12.092 5.068 5.355 1.00 98.31 108 ILE A C 1
ATOM 871 O O . ILE A 1 108 ? -12.837 5.971 4.969 1.00 98.31 108 ILE A O 1
ATOM 875 N N . TYR A 1 109 ? -12.473 4.079 6.173 1.00 97.81 109 TYR A N 1
ATOM 876 C CA . TYR A 1 109 ? -13.827 3.954 6.720 1.00 97.81 109 TYR A CA 1
ATOM 877 C C . TYR A 1 109 ? -14.157 5.048 7.733 1.00 97.81 109 TYR A C 1
ATOM 879 O O . TYR A 1 109 ? -15.258 5.585 7.713 1.00 97.81 109 TYR A O 1
ATOM 887 N N . GLU A 1 110 ? -13.192 5.456 8.556 1.00 95.69 110 GLU A N 1
ATOM 888 C CA . GLU A 1 110 ? -13.339 6.602 9.454 1.00 95.69 110 GLU A CA 1
ATOM 889 C C . GLU A 1 110 ? -13.662 7.882 8.668 1.00 95.69 110 GLU A C 1
ATOM 891 O O . GLU A 1 110 ? -14.601 8.596 8.995 1.00 95.69 110 GLU A O 1
ATOM 896 N N . ASN A 1 111 ? -12.958 8.124 7.559 1.00 95.06 111 ASN A N 1
ATOM 897 C CA . ASN A 1 111 ? -13.244 9.234 6.646 1.00 95.06 111 ASN A CA 1
ATOM 898 C C . ASN A 1 111 ? -14.573 9.062 5.868 1.00 95.06 111 ASN A C 1
ATOM 900 O O . ASN A 1 111 ? -14.921 9.938 5.078 1.00 95.06 111 ASN A O 1
ATOM 904 N N . GLN A 1 112 ? -15.251 7.912 5.959 1.00 94.62 112 GLN A N 1
ATOM 905 C CA . GLN A 1 112 ? -16.623 7.697 5.455 1.00 94.62 112 GLN A CA 1
ATOM 906 C C . GLN A 1 112 ? -17.669 7.838 6.549 1.00 94.62 112 GLN A C 1
ATOM 908 O O . GLN A 1 112 ? -18.849 7.707 6.244 1.00 94.62 112 GLN A O 1
ATOM 913 N N . GLU A 1 113 ? -17.241 8.015 7.800 1.00 94.50 113 GLU A N 1
ATOM 914 C CA . GLU A 1 113 ? -18.101 7.864 8.972 1.00 94.50 113 GLU A CA 1
ATOM 915 C C . GLU A 1 113 ? -18.740 6.460 9.054 1.00 94.50 113 GLU A C 1
ATOM 917 O O . GLU A 1 113 ? -19.729 6.242 9.752 1.00 94.50 113 GLU A O 1
ATOM 922 N N . ASP A 1 114 ? -18.143 5.462 8.384 1.00 95.75 114 ASP A N 1
ATOM 923 C CA . ASP A 1 114 ? -18.504 4.050 8.526 1.00 95.75 114 ASP A CA 1
ATOM 924 C C . ASP A 1 114 ? -17.795 3.494 9.768 1.00 95.75 114 ASP A C 1
ATOM 926 O O . ASP A 1 114 ? -16.803 2.758 9.714 1.00 95.75 114 ASP A O 1
ATOM 930 N N . TRP A 1 115 ? -18.278 3.948 10.926 1.00 95.69 115 TRP A N 1
ATOM 931 C CA . TRP A 1 115 ? -17.652 3.711 12.222 1.00 95.69 115 TRP A CA 1
ATOM 932 C C . TRP A 1 115 ? -17.535 2.222 12.563 1.00 95.69 115 TRP A C 1
ATOM 934 O O . TRP A 1 115 ? -16.543 1.817 13.163 1.00 95.69 115 TRP A O 1
ATOM 944 N N . ASP A 1 116 ? -18.505 1.398 12.154 1.00 96.00 116 ASP A N 1
ATOM 945 C CA . ASP A 1 116 ? -18.487 -0.052 12.392 1.00 96.00 116 ASP A CA 1
ATOM 946 C C . ASP A 1 116 ? -17.306 -0.726 11.690 1.00 96.00 116 ASP A C 1
ATOM 948 O O . ASP A 1 116 ? -16.569 -1.524 12.285 1.00 96.00 116 ASP A O 1
ATOM 952 N N . LYS A 1 117 ? -17.088 -0.386 10.416 1.00 97.00 117 LYS A N 1
ATOM 953 C CA . LYS A 1 117 ? -15.978 -0.957 9.653 1.00 97.00 117 LYS A CA 1
ATOM 954 C C . LYS A 1 117 ? -14.636 -0.360 10.059 1.00 97.00 117 LYS A C 1
ATOM 956 O O . LYS A 1 117 ? -13.644 -1.091 10.084 1.00 97.00 117 LYS A O 1
ATOM 961 N N . ALA A 1 118 ? -14.600 0.918 10.440 1.00 97.69 118 ALA A N 1
ATOM 962 C CA . ALA A 1 118 ? -13.406 1.537 11.009 1.00 97.69 118 ALA A CA 1
ATOM 963 C C . ALA A 1 118 ? -12.969 0.818 12.298 1.00 97.69 118 ALA A C 1
ATOM 965 O O . ALA A 1 118 ? -11.815 0.400 12.406 1.00 97.69 118 ALA A O 1
ATOM 966 N N . VAL A 1 119 ? -13.909 0.585 13.226 1.00 97.88 119 VAL A N 1
ATOM 967 C CA . VAL A 1 119 ? -13.677 -0.186 14.460 1.00 97.88 119 VAL A CA 1
ATOM 968 C C . VAL A 1 119 ? -13.173 -1.586 14.139 1.00 97.88 119 VAL A C 1
ATOM 970 O O . VAL A 1 119 ? -12.161 -2.010 14.686 1.00 97.88 119 VAL A O 1
ATOM 973 N N . THR A 1 120 ? -13.818 -2.286 13.204 1.00 98.00 120 THR A N 1
ATOM 974 C CA . THR A 1 120 ? -13.401 -3.640 12.813 1.00 98.00 120 THR A CA 1
ATOM 975 C C . THR A 1 120 ? -11.945 -3.670 12.339 1.00 98.00 120 THR A C 1
ATOM 977 O O . THR A 1 120 ? -11.182 -4.545 12.743 1.00 98.00 120 THR A O 1
ATOM 980 N N . ALA A 1 121 ? -11.534 -2.712 11.506 1.00 98.31 121 ALA A N 1
ATOM 981 C CA . ALA A 1 121 ? -10.173 -2.650 10.983 1.00 98.31 121 ALA A CA 1
ATOM 982 C C . ALA A 1 121 ? -9.135 -2.286 12.057 1.00 98.31 121 ALA A C 1
ATOM 984 O O . ALA A 1 121 ? -8.081 -2.919 12.120 1.00 98.31 121 ALA A O 1
ATOM 985 N N . TYR A 1 122 ? -9.429 -1.320 12.933 1.00 98.56 122 TYR A N 1
ATOM 986 C CA . TYR A 1 122 ? -8.531 -0.987 14.042 1.00 98.56 122 TYR A CA 1
ATOM 987 C C . TYR A 1 122 ? -8.434 -2.122 15.066 1.00 98.56 122 TYR A C 1
ATOM 989 O O . TYR A 1 122 ? -7.334 -2.416 15.533 1.00 98.56 122 TYR A O 1
ATOM 997 N N . GLN A 1 123 ? -9.529 -2.838 15.336 1.00 98.44 123 GLN A N 1
ATOM 998 C CA . GLN A 1 123 ? -9.507 -4.008 16.213 1.00 98.44 123 GLN A CA 1
ATOM 999 C C . GLN A 1 123 ? -8.573 -5.095 15.675 1.00 98.44 123 GLN A C 1
ATOM 1001 O O . GLN A 1 123 ? -7.800 -5.658 16.443 1.00 98.44 123 GLN A O 1
ATOM 1006 N N . LYS A 1 124 ? -8.542 -5.325 14.350 1.00 98.31 124 LYS A N 1
ATOM 1007 C CA . LYS A 1 124 ? -7.574 -6.259 13.749 1.00 98.31 124 LYS A CA 1
ATOM 1008 C C . LYS A 1 124 ? -6.130 -5.901 14.087 1.00 98.31 124 LYS A C 1
ATOM 1010 O O . LYS A 1 124 ? -5.349 -6.808 14.329 1.00 98.31 124 LYS A O 1
ATOM 1015 N N . VAL A 1 125 ? -5.776 -4.617 14.129 1.00 98.50 125 VAL A N 1
ATOM 1016 C CA . VAL A 1 125 ? -4.423 -4.178 14.511 1.00 98.50 125 VAL A CA 1
ATOM 1017 C C . VAL A 1 125 ? -4.200 -4.299 16.019 1.00 98.50 125 VAL A C 1
ATOM 1019 O O . VAL A 1 125 ? -3.122 -4.712 16.442 1.00 98.50 125 VAL A O 1
ATOM 1022 N N . ALA A 1 126 ? -5.201 -3.978 16.839 1.00 98.12 126 ALA A N 1
ATOM 1023 C CA . ALA A 1 126 ? -5.120 -4.136 18.290 1.00 98.12 126 ALA A CA 1
ATOM 1024 C C . ALA A 1 126 ? -4.863 -5.603 18.691 1.00 98.12 126 ALA A C 1
ATOM 1026 O O . ALA A 1 126 ? -3.956 -5.875 19.473 1.00 98.12 126 ALA A O 1
ATOM 1027 N N . ASP A 1 127 ? -5.573 -6.546 18.067 1.00 97.69 127 ASP A N 1
ATOM 1028 C CA . ASP A 1 127 ? -5.469 -7.986 18.344 1.00 97.69 127 ASP A CA 1
ATOM 1029 C C . ASP A 1 127 ? -4.099 -8.584 17.973 1.00 97.69 127 ASP A C 1
ATOM 1031 O O . ASP A 1 127 ? -3.718 -9.645 18.471 1.00 97.69 127 ASP A O 1
ATOM 1035 N N . MET A 1 128 ? -3.339 -7.915 17.099 1.00 95.12 128 MET A N 1
ATOM 1036 C CA . MET A 1 128 ? -2.017 -8.373 16.662 1.00 95.12 128 MET A CA 1
ATOM 1037 C C . MET A 1 128 ? -0.919 -8.147 17.713 1.00 95.12 128 MET A C 1
ATOM 1039 O O . MET A 1 128 ? 0.160 -8.716 17.559 1.00 95.12 128 MET A O 1
ATOM 1043 N N . ASN A 1 129 ? -1.178 -7.368 18.774 1.00 94.19 129 ASN A N 1
ATOM 1044 C CA . ASN A 1 129 ? -0.224 -7.062 19.852 1.00 94.19 129 ASN A CA 1
ATOM 1045 C C . ASN A 1 129 ? 1.144 -6.550 19.347 1.00 94.19 129 ASN A C 1
ATOM 1047 O O . ASN A 1 129 ? 2.202 -6.985 19.803 1.00 94.19 129 ASN A O 1
ATOM 1051 N N . VAL A 1 130 ? 1.113 -5.629 18.384 1.00 96.44 130 VAL A N 1
ATOM 1052 C CA . VAL A 1 130 ? 2.278 -4.936 17.810 1.00 96.44 130 VAL A CA 1
ATOM 1053 C C . VAL A 1 130 ? 2.402 -3.519 18.383 1.00 96.44 130 VAL A C 1
ATOM 1055 O O . VAL A 1 130 ? 1.520 -3.047 19.097 1.00 96.44 130 VAL A O 1
ATOM 1058 N N . GLU A 1 131 ? 3.479 -2.801 18.062 1.00 96.25 131 GLU A N 1
ATOM 1059 C CA . GLU A 1 131 ? 3.668 -1.412 18.510 1.00 96.25 131 GLU A CA 1
ATOM 1060 C C . GLU A 1 131 ? 2.490 -0.513 18.090 1.00 96.25 131 GLU A C 1
ATOM 1062 O O . GLU A 1 131 ? 1.958 0.265 18.887 1.00 96.25 131 GLU A O 1
ATOM 1067 N N . GLU A 1 132 ? 2.003 -0.690 16.862 1.00 97.50 132 GLU A N 1
ATOM 1068 C CA . GLU A 1 132 ? 0.874 0.056 16.315 1.00 97.50 132 GLU A CA 1
ATOM 1069 C C . GLU A 1 132 ? -0.475 -0.297 16.961 1.00 97.50 132 GLU A C 1
ATOM 1071 O O . GLU A 1 132 ? -1.448 0.440 16.774 1.00 97.50 132 GLU A O 1
ATOM 1076 N N . SER A 1 133 ? -0.561 -1.370 17.757 1.00 97.69 133 SER A N 1
ATOM 1077 C CA . SER A 1 133 ? -1.775 -1.713 18.506 1.00 97.69 133 SER A CA 1
ATOM 1078 C C . SER A 1 133 ? -2.159 -0.595 19.473 1.00 97.69 133 SER A C 1
ATOM 1080 O O . SER A 1 133 ? -3.345 -0.319 19.628 1.00 97.69 133 SER A O 1
ATOM 1082 N N . LYS A 1 134 ? -1.186 0.124 20.055 1.00 97.44 134 LYS A N 1
ATOM 1083 C CA . LYS A 1 134 ? -1.470 1.289 20.908 1.00 97.44 134 LYS A CA 1
ATOM 1084 C C . LYS A 1 134 ? -2.201 2.387 20.135 1.00 97.44 134 LYS A C 1
ATOM 1086 O O . LYS A 1 134 ? -3.222 2.888 20.5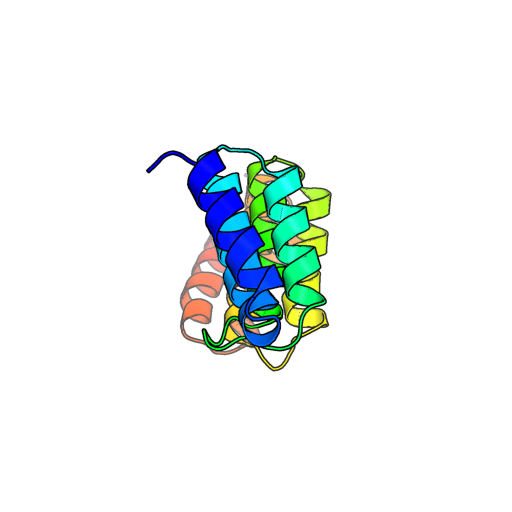96 1.00 97.44 134 LYS A O 1
ATOM 1091 N N . PHE A 1 135 ? -1.708 2.721 18.943 1.00 97.69 135 PHE A N 1
ATOM 1092 C CA . PHE A 1 135 ? -2.360 3.702 18.078 1.00 97.69 135 PHE A CA 1
ATOM 1093 C C . PHE A 1 135 ? -3.769 3.243 17.679 1.00 97.69 135 PHE A C 1
ATOM 1095 O O . PHE A 1 135 ? -4.710 4.033 17.703 1.00 97.69 135 PHE A O 1
ATOM 1102 N N . ALA A 1 136 ? -3.936 1.961 17.344 1.00 97.75 136 ALA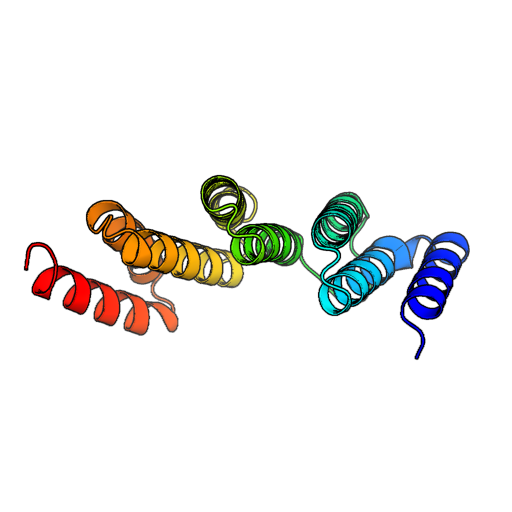 A N 1
ATOM 1103 C CA . ALA A 1 136 ? -5.241 1.411 17.000 1.00 97.75 136 ALA A CA 1
ATOM 1104 C C . ALA A 1 136 ? -6.242 1.505 18.166 1.00 97.75 136 ALA A C 1
ATOM 1106 O O . ALA A 1 136 ? -7.379 1.912 17.945 1.00 97.75 136 ALA A O 1
ATOM 1107 N N . LEU A 1 137 ? -5.815 1.208 19.399 1.00 98.00 137 LEU A N 1
ATOM 1108 C CA . LEU A 1 137 ? -6.632 1.361 20.609 1.00 98.00 137 LEU A CA 1
ATOM 1109 C C . LEU A 1 137 ? -7.043 2.823 20.846 1.00 98.00 137 LEU A C 1
ATOM 1111 O O . LEU A 1 137 ? -8.218 3.094 21.073 1.00 98.00 137 LEU A O 1
ATOM 1115 N N . GLU A 1 138 ? -6.124 3.779 20.689 1.00 97.44 138 GLU A N 1
ATOM 1116 C CA . GLU A 1 138 ? -6.447 5.212 20.793 1.00 97.44 138 GLU A CA 1
ATOM 1117 C C . GLU A 1 138 ? -7.482 5.651 19.739 1.00 97.44 138 GLU A C 1
ATOM 1119 O O . GLU A 1 138 ? -8.375 6.457 20.022 1.00 97.44 138 GLU A O 1
ATOM 1124 N N . ARG A 1 139 ? -7.403 5.113 18.511 1.00 97.19 139 ARG A N 1
ATOM 1125 C CA . ARG A 1 139 ? -8.424 5.364 17.480 1.00 97.19 139 ARG A CA 1
ATOM 1126 C C . ARG A 1 139 ? -9.762 4.720 17.826 1.00 97.19 139 ARG A C 1
ATOM 1128 O O . ARG A 1 139 ? -10.786 5.363 17.609 1.00 97.19 139 ARG A O 1
ATOM 1135 N N . LEU A 1 140 ? -9.773 3.505 18.372 1.00 97.06 140 LEU A N 1
ATOM 1136 C CA . LEU A 1 140 ? -10.996 2.833 18.826 1.00 97.06 140 LEU A CA 1
ATOM 1137 C C . LEU A 1 140 ? -11.713 3.647 19.909 1.00 97.06 140 LEU A C 1
ATOM 1139 O O . LEU A 1 140 ? -12.911 3.911 19.778 1.00 97.06 140 LEU A O 1
ATOM 1143 N N . ASP A 1 141 ? -10.973 4.126 20.910 1.00 96.44 141 ASP A N 1
ATOM 1144 C CA . ASP A 1 141 ? -11.510 4.994 21.959 1.00 96.44 141 ASP A CA 1
ATOM 1145 C C . ASP A 1 141 ? -12.092 6.278 21.361 1.00 96.44 141 ASP A C 1
ATOM 1147 O O . ASP A 1 141 ? -13.226 6.656 21.668 1.00 96.44 141 ASP A O 1
ATOM 1151 N N . TRP A 1 142 ? -11.369 6.919 20.438 1.00 94.81 142 TRP A N 1
ATOM 1152 C CA . TRP A 1 142 ? -11.855 8.122 19.767 1.00 94.81 142 TRP A CA 1
ATOM 1153 C C . TRP A 1 142 ? -13.143 7.866 18.970 1.00 94.81 142 TRP A C 1
ATOM 1155 O O . TRP A 1 142 ? -14.093 8.641 19.095 1.00 94.81 142 TRP A O 1
ATOM 1165 N N . VAL A 1 143 ? -13.216 6.786 18.183 1.00 93.06 143 VAL A N 1
ATOM 1166 C CA . VAL A 1 143 ? -14.421 6.447 17.405 1.00 93.06 143 VAL A CA 1
ATOM 1167 C C . VAL A 1 143 ? -15.606 6.185 18.337 1.00 93.06 143 VAL A C 1
ATOM 1169 O O . VAL A 1 143 ? -16.701 6.676 18.070 1.00 93.06 143 VAL A O 1
ATOM 1172 N N . SER A 1 144 ? -15.396 5.501 19.466 1.00 89.56 144 SER A N 1
ATOM 1173 C CA . SER A 1 144 ? -16.463 5.222 20.440 1.00 89.56 144 SER A CA 1
ATOM 1174 C C . SER A 1 144 ? -17.101 6.493 21.023 1.00 89.56 144 SER A C 1
ATOM 1176 O O . SER A 1 144 ? -18.306 6.531 21.260 1.00 89.56 144 SER A O 1
ATOM 1178 N N . GLN A 1 145 ? -16.314 7.560 21.197 1.00 88.56 145 GLN A N 1
ATOM 1179 C CA . GLN A 1 145 ? -16.765 8.831 21.774 1.00 88.56 145 GLN A CA 1
ATOM 1180 C C . GLN A 1 145 ? -17.398 9.792 20.758 1.00 88.56 145 GLN A C 1
ATOM 1182 O O . GLN A 1 145 ? -18.031 10.777 21.160 1.00 88.56 145 GLN A O 1
ATOM 1187 N N . ASN A 1 146 ? -17.178 9.564 19.461 1.00 82.75 146 ASN A N 1
ATOM 1188 C CA . ASN A 1 146 ? -17.587 10.478 18.389 1.00 82.75 146 ASN A CA 1
ATOM 1189 C C . ASN A 1 146 ? -18.609 9.867 17.425 1.00 82.75 146 ASN A C 1
ATOM 1191 O O . ASN A 1 146 ? -19.257 10.603 16.688 1.00 82.75 146 ASN A O 1
ATOM 1195 N N . ARG A 1 147 ? -18.821 8.548 17.462 1.00 83.69 147 ARG A N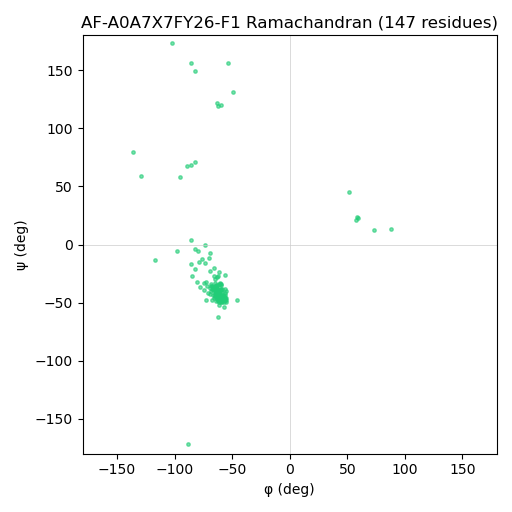 1
ATOM 1196 C CA . ARG A 1 147 ? -19.890 7.895 16.708 1.00 83.69 147 ARG A CA 1
ATOM 1197 C C . ARG A 1 147 ? -21.262 8.403 17.174 1.00 83.69 147 ARG A C 1
ATOM 1199 O O . ARG A 1 147 ? -21.646 8.185 18.319 1.00 83.69 147 ARG A O 1
ATOM 1206 N N . GLY A 1 148 ? -22.020 9.013 16.261 1.00 68.50 148 GLY A N 1
ATOM 1207 C CA . GLY A 1 148 ? -23.409 9.436 16.493 1.00 68.50 148 GLY A CA 1
ATOM 1208 C C . GLY A 1 148 ? -23.592 10.835 17.097 1.00 68.50 148 GLY A C 1
ATOM 1209 O O . GLY A 1 148 ? -24.693 11.135 17.556 1.00 68.50 148 GLY A O 1
ATOM 1210 N N . LYS A 1 149 ? -22.542 11.664 17.113 1.00 61.62 149 LYS A N 1
ATOM 1211 C CA . LYS A 1 149 ? -22.644 13.122 17.292 1.00 61.62 149 LYS A CA 1
ATOM 1212 C C . LYS A 1 149 ? -22.773 13.803 15.937 1.00 61.62 149 LYS A C 1
ATOM 1214 O O . LYS A 1 149 ? -23.462 14.843 15.892 1.00 61.62 149 LYS A O 1
#

Sequence (149 aa):
MDPEKAIETYRNIIAASPQLRRDALVRIGKVHRRMKAYDAEIKAYEDALQAPPGETGVKNAELQFLIADTYEIMNLRDKALEAYFKVPYLYPQETSWGVKAYLRVGKIYENQEDWDKAVTAYQKVADMNVEESKFALERLDWVSQNRGK

Radius of gyration: 17.57 Å; Cα contacts (8 Å, |Δi|>4): 193; chains: 1; bounding box: 44×27×43 Å

pLDDT: mean 96.52, std 5.16, range [61.62, 98.88]

Secondary structure (DSSP, 8-state):
--HHHHHHHHHHHHHH-GGGHHHHHHHHHHHHHHTT-HHHHHHHHHHHHHSPP-TT---HHHHHHHHHHHHHHTT-HHHHHHHHHHHHHH-TT-HHHHHHHHHHHHHHHHTTT-HHHHHHHHHHHHHTTSTHHHHHHHHHHHHHHHTT-